Protein AF-A0A9Q0RUR4-F1 (afdb_monomer_lite)

Radius of gyration: 25.49 Å; chains: 1; bounding box: 69×27×67 Å

pLDDT: mean 73.95, std 12.81, range [41.38, 91.0]

InterPro domains:
  IPR004117 Olfactory receptor, insect [PF02949] (13-88)
  IPR004117 Olfactory receptor, insect [PTHR21137] (15-98)

Organism: NCBI:txid35572

Structure (mmCIF, N/CA/C/O backbone):
data_AF-A0A9Q0RUR4-F1
#
_entry.id   AF-A0A9Q0RUR4-F1
#
loop_
_atom_site.group_PDB
_atom_site.id
_atom_site.type_symbol
_atom_site.label_atom_id
_atom_site.label_alt_id
_atom_site.label_comp_id
_atom_site.label_asym_id
_atom_site.label_entity_id
_atom_site.label_seq_id
_atom_site.pdbx_PDB_ins_code
_atom_site.Cartn_x
_atom_site.Cartn_y
_atom_site.Cartn_z
_atom_site.occupancy
_atom_site.B_iso_or_equiv
_atom_site.auth_seq_id
_atom_site.auth_comp_id
_atom_site.auth_asym_id
_atom_site.auth_atom_id
_atom_site.pdbx_PDB_model_num
ATOM 1 N N . GLU A 1 1 ? -7.390 -0.128 -37.675 1.00 52.06 1 GLU A N 1
ATOM 2 C CA . GLU A 1 1 ? -6.354 -0.493 -36.686 1.00 52.06 1 GLU A CA 1
ATOM 3 C C . GLU A 1 1 ? -6.562 0.335 -35.415 1.00 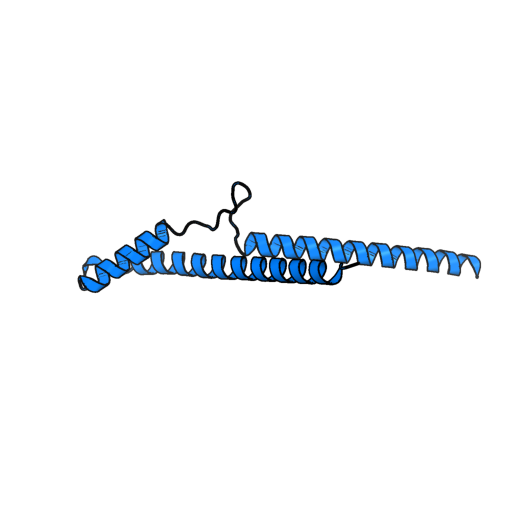52.06 1 GLU A C 1
ATOM 5 O O . GLU A 1 1 ? -6.200 1.499 -35.372 1.00 52.06 1 GLU A O 1
ATOM 10 N N . ASN A 1 2 ? -7.282 -0.209 -34.425 1.00 59.44 2 ASN A N 1
ATOM 11 C CA . ASN A 1 2 ? -7.828 0.554 -33.287 1.00 59.44 2 ASN A CA 1
ATOM 12 C C . ASN A 1 2 ? -6.993 0.341 -32.015 1.00 59.44 2 ASN A C 1
ATOM 14 O O . ASN A 1 2 ? -7.434 -0.328 -31.085 1.00 59.44 2 ASN A O 1
ATOM 18 N N . TRP A 1 3 ? -5.778 0.888 -31.975 1.00 70.19 3 TRP A N 1
ATOM 19 C CA . TRP A 1 3 ? -4.864 0.735 -30.826 1.00 70.19 3 TRP A CA 1
ATOM 20 C C . TRP A 1 3 ? -5.115 1.814 -29.760 1.00 70.19 3 TRP A C 1
ATOM 22 O O . TRP A 1 3 ? -4.891 1.600 -28.573 1.00 70.19 3 TRP A O 1
ATOM 32 N N . ILE A 1 4 ? -5.658 2.956 -30.195 1.00 77.62 4 ILE A N 1
ATOM 33 C CA . ILE A 1 4 ? -6.066 4.119 -29.392 1.00 77.62 4 ILE A CA 1
ATOM 34 C C . ILE A 1 4 ? -6.949 3.752 -28.181 1.00 77.62 4 ILE A C 1
ATOM 36 O O . ILE A 1 4 ? -6.627 4.202 -27.080 1.00 77.62 4 ILE A O 1
ATOM 40 N N . PRO A 1 5 ? -8.009 2.921 -28.305 1.00 84.69 5 PRO A N 1
ATOM 41 C CA . PRO A 1 5 ? -8.815 2.543 -27.143 1.00 84.69 5 PRO A CA 1
ATOM 42 C C . PRO A 1 5 ? -8.040 1.699 -26.121 1.00 84.69 5 PRO A C 1
ATOM 44 O O . PRO A 1 5 ? -8.289 1.824 -24.927 1.00 84.69 5 PRO A O 1
ATOM 47 N N . GLY A 1 6 ? -7.073 0.882 -26.556 1.00 86.38 6 GLY A N 1
ATOM 48 C CA . GLY A 1 6 ? -6.289 0.030 -25.656 1.00 86.38 6 GLY A CA 1
ATOM 49 C C . GLY A 1 6 ? -5.423 0.835 -24.685 1.00 86.38 6 GLY A C 1
ATO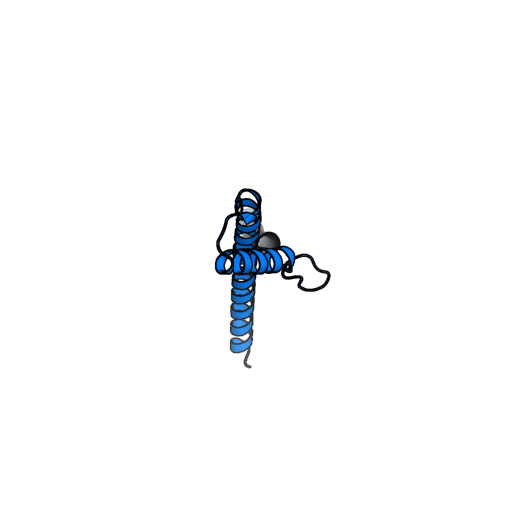M 50 O O . GLY A 1 6 ? -5.432 0.574 -23.483 1.00 86.38 6 GLY A O 1
ATOM 51 N N . TYR A 1 7 ? -4.734 1.865 -25.187 1.00 84.50 7 TYR A N 1
ATOM 52 C CA . TYR A 1 7 ? -3.920 2.750 -24.347 1.00 84.50 7 TYR A CA 1
ATOM 53 C C . TYR A 1 7 ? -4.764 3.533 -23.336 1.00 84.50 7 TYR A C 1
ATOM 55 O O . TYR A 1 7 ? -4.352 3.674 -22.187 1.00 84.50 7 TYR A O 1
ATOM 63 N N . GLY A 1 8 ? -5.953 3.998 -23.733 1.00 89.50 8 GLY A N 1
ATOM 64 C CA . GLY A 1 8 ? -6.864 4.703 -22.827 1.00 89.50 8 GLY A CA 1
ATOM 65 C C . GLY A 1 8 ? -7.369 3.820 -21.685 1.00 89.50 8 GLY A C 1
ATOM 66 O O . GLY A 1 8 ? -7.403 4.249 -20.537 1.00 89.50 8 GLY A O 1
ATOM 67 N N . VAL A 1 9 ? -7.706 2.561 -21.970 1.00 88.81 9 VAL A N 1
ATOM 68 C CA . VAL A 1 9 ? -8.147 1.618 -20.928 1.00 88.81 9 VAL A CA 1
ATOM 69 C C . VAL A 1 9 ? -7.010 1.309 -19.949 1.00 88.81 9 VAL A C 1
ATOM 71 O O . VAL A 1 9 ? -7.233 1.276 -18.741 1.00 88.81 9 VAL A O 1
ATOM 74 N N . ALA A 1 10 ? -5.779 1.144 -20.439 1.00 87.12 10 ALA A N 1
ATOM 75 C CA . ALA A 1 10 ? -4.628 0.864 -19.584 1.00 87.12 10 ALA A CA 1
ATOM 76 C C . ALA A 1 10 ? -4.329 2.002 -18.588 1.00 87.12 10 ALA A C 1
ATOM 78 O O . ALA A 1 10 ? -4.041 1.735 -17.420 1.00 87.12 10 ALA A O 1
ATOM 79 N N . THR A 1 11 ? -4.423 3.267 -19.017 1.00 86.56 11 THR A N 1
ATOM 80 C CA . THR A 1 11 ? -4.182 4.415 -18.125 1.00 86.56 11 THR A CA 1
ATOM 81 C C . THR A 1 11 ? -5.283 4.578 -17.083 1.00 86.56 11 THR A C 1
ATOM 83 O O . THR A 1 11 ? -4.981 4.896 -15.932 1.00 86.56 11 THR A O 1
ATOM 86 N N . VAL A 1 12 ? -6.539 4.306 -17.452 1.00 90.88 12 VAL A N 1
ATOM 87 C CA . VAL A 1 12 ? -7.675 4.332 -16.520 1.00 90.88 12 VAL A CA 1
ATOM 88 C C . VAL A 1 12 ? -7.522 3.254 -15.451 1.00 90.88 12 VAL A C 1
ATOM 90 O O . VAL A 1 12 ? -7.546 3.584 -14.269 1.00 90.88 12 VAL A O 1
ATOM 93 N N . LEU A 1 13 ? -7.259 2.002 -15.838 1.00 87.56 13 LEU A N 1
ATOM 94 C CA . LEU A 1 13 ? -7.077 0.900 -14.883 1.00 87.56 13 LEU A CA 1
ATOM 95 C C . LEU A 1 13 ? -5.907 1.151 -13.923 1.00 87.56 13 LEU A C 1
ATOM 97 O O . LEU A 1 13 ? -5.991 0.844 -12.734 1.00 87.56 13 LEU A O 1
ATOM 101 N N . PHE A 1 14 ? -4.818 1.741 -14.422 1.00 85.62 14 PHE A N 1
ATOM 102 C CA . PHE A 1 14 ? -3.690 2.129 -13.580 1.00 85.62 14 PHE A CA 1
ATOM 103 C C . PHE A 1 14 ? -4.080 3.227 -12.579 1.00 85.62 14 PHE A C 1
ATOM 105 O O . PHE A 1 14 ? -3.766 3.124 -11.393 1.00 85.62 14 PHE A O 1
ATOM 112 N N . GLY A 1 15 ? -4.808 4.254 -13.026 1.00 86.44 15 GLY A N 1
ATOM 113 C CA . GLY A 1 15 ? -5.319 5.312 -12.152 1.00 86.44 15 GLY A CA 1
ATOM 114 C C . GLY A 1 15 ? -6.281 4.788 -11.083 1.00 86.44 15 GLY A C 1
ATOM 115 O O . GLY A 1 15 ? -6.153 5.140 -9.909 1.00 86.44 15 GLY A O 1
ATOM 116 N N . GLU A 1 16 ? -7.198 3.900 -11.463 1.00 85.56 16 GLU A N 1
ATOM 117 C CA . GLU A 1 16 ? -8.135 3.251 -10.544 1.00 85.56 16 GLU A CA 1
ATOM 118 C C . GLU A 1 16 ? -7.400 2.402 -9.506 1.00 85.56 16 GLU A C 1
ATOM 120 O O . GLU A 1 16 ? -7.676 2.525 -8.313 1.00 85.56 16 GLU A O 1
ATOM 125 N N . MET A 1 17 ? -6.405 1.611 -9.916 1.00 83.00 17 MET A N 1
ATOM 126 C CA . MET A 1 17 ? -5.571 0.841 -8.990 1.00 83.00 17 MET A CA 1
ATOM 127 C C . MET A 1 17 ? -4.919 1.741 -7.930 1.00 83.00 17 MET A C 1
ATOM 129 O O . MET A 1 17 ? -4.949 1.415 -6.739 1.00 83.00 17 MET A O 1
ATOM 133 N N . LEU A 1 18 ? -4.359 2.885 -8.339 1.00 82.06 18 LEU A N 1
ATOM 134 C CA . LEU A 1 18 ? -3.759 3.849 -7.412 1.00 82.06 18 LEU A CA 1
ATOM 135 C C . LEU A 1 18 ? -4.794 4.451 -6.461 1.00 82.06 18 LEU A C 1
ATOM 137 O O . LEU A 1 18 ? -4.532 4.568 -5.261 1.00 82.06 18 LEU A O 1
ATOM 141 N N . PHE A 1 19 ? -5.974 4.794 -6.975 1.00 84.38 19 PHE A N 1
ATOM 142 C CA . PHE A 1 19 ? -7.073 5.307 -6.166 1.00 84.38 19 PHE A CA 1
ATOM 143 C C . PHE A 1 19 ? -7.525 4.284 -5.113 1.00 84.38 19 PHE A C 1
ATOM 145 O O . PHE A 1 19 ? -7.610 4.618 -3.929 1.00 84.38 19 PHE A O 1
ATOM 152 N N . TYR A 1 20 ? -7.720 3.022 -5.506 1.00 79.50 20 TYR A N 1
ATOM 153 C CA . TYR A 1 20 ? -8.073 1.939 -4.587 1.00 79.50 20 TYR A CA 1
ATOM 154 C C . TYR A 1 20 ? -6.992 1.692 -3.530 1.00 79.50 20 TYR A C 1
ATOM 156 O O . TYR A 1 20 ? -7.330 1.512 -2.358 1.00 79.50 20 TYR A O 1
ATOM 164 N N . CYS A 1 21 ? -5.705 1.761 -3.897 1.00 76.81 21 CYS A N 1
ATOM 165 C CA . CYS A 1 21 ? -4.610 1.674 -2.927 1.00 76.81 21 CYS A CA 1
ATOM 166 C C . CYS A 1 21 ? -4.712 2.799 -1.885 1.00 76.81 21 CYS A C 1
ATOM 168 O O . CYS A 1 21 ? -4.709 2.529 -0.683 1.00 76.81 21 CYS A O 1
ATOM 170 N N . LEU A 1 22 ? -4.853 4.054 -2.330 1.00 80.00 22 LEU A N 1
ATOM 171 C CA . LEU A 1 22 ? -4.941 5.221 -1.445 1.00 80.00 22 LEU A CA 1
ATOM 172 C C . LEU A 1 22 ? -6.13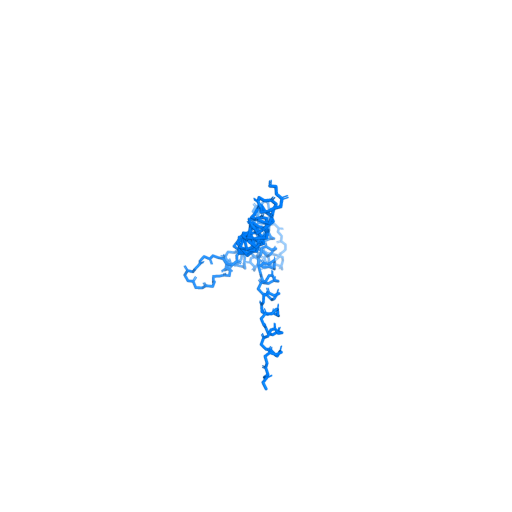3 5.132 -0.488 1.00 80.00 22 LEU A C 1
ATOM 174 O O . LEU A 1 22 ? -5.959 5.315 0.720 1.00 80.00 22 LEU A O 1
ATOM 178 N N . VAL A 1 23 ? -7.322 4.820 -1.007 1.00 82.81 23 VAL A N 1
ATOM 179 C CA . VAL A 1 23 ? -8.537 4.664 -0.196 1.00 82.81 23 VAL A CA 1
ATOM 180 C C . VAL A 1 23 ? -8.372 3.524 0.812 1.00 82.81 23 VAL A C 1
ATOM 182 O O . VAL A 1 23 ? -8.667 3.718 1.991 1.00 82.81 23 VAL A O 1
ATOM 185 N N . GLY A 1 24 ? -7.819 2.376 0.403 1.00 75.88 24 GLY A N 1
ATOM 186 C CA . GLY A 1 24 ? -7.577 1.233 1.291 1.00 75.88 24 GLY A CA 1
ATOM 187 C C . GLY A 1 24 ? -6.682 1.575 2.489 1.00 75.88 24 GLY A C 1
ATOM 188 O O . GLY A 1 24 ? -6.999 1.235 3.633 1.00 75.88 24 GLY A O 1
ATOM 189 N N . THR A 1 25 ? -5.603 2.329 2.272 1.00 77.25 25 THR A N 1
ATOM 190 C CA . THR A 1 25 ? -4.717 2.751 3.369 1.00 77.25 25 THR A CA 1
ATOM 191 C C . THR A 1 25 ? -5.329 3.829 4.253 1.00 77.25 25 THR A C 1
ATOM 193 O O . THR A 1 25 ? -5.160 3.767 5.471 1.00 77.25 25 THR A O 1
ATOM 196 N N . LYS A 1 26 ? -6.068 4.798 3.699 1.00 78.81 26 LYS A N 1
ATOM 197 C CA . LYS A 1 26 ? -6.776 5.793 4.527 1.00 78.81 26 LYS A CA 1
ATOM 198 C C . LYS A 1 26 ? -7.816 5.128 5.429 1.00 78.81 26 LYS A C 1
ATOM 200 O O . LYS A 1 26 ? -7.905 5.489 6.604 1.00 78.81 26 LYS A O 1
ATOM 205 N N . THR A 1 27 ? -8.523 4.126 4.912 1.00 79.88 27 THR A N 1
ATOM 206 C CA . THR A 1 27 ? -9.456 3.304 5.689 1.00 79.88 27 THR A CA 1
ATOM 207 C C . THR A 1 27 ? -8.724 2.566 6.804 1.00 79.88 27 THR A C 1
ATOM 209 O O . THR A 1 27 ? -9.103 2.721 7.956 1.00 79.88 27 THR A O 1
ATOM 212 N N . THR A 1 28 ? -7.625 1.868 6.501 1.00 76.75 28 THR A N 1
ATOM 213 C CA . THR A 1 28 ? -6.849 1.094 7.493 1.00 76.75 28 THR A CA 1
ATOM 214 C C . THR A 1 28 ? -6.301 1.968 8.630 1.00 76.75 28 THR A C 1
ATOM 216 O O . THR A 1 28 ? -6.473 1.643 9.800 1.00 76.75 28 THR A O 1
ATOM 219 N N . ILE A 1 29 ? -5.722 3.132 8.318 1.00 79.31 29 ILE A N 1
ATOM 220 C CA . ILE A 1 29 ? -5.186 4.053 9.340 1.00 79.31 29 ILE A CA 1
ATOM 221 C C . ILE A 1 29 ? -6.307 4.612 10.226 1.00 79.31 29 ILE A C 1
ATOM 223 O O . ILE A 1 29 ? -6.166 4.734 11.444 1.00 79.31 29 ILE A O 1
ATOM 227 N N . THR A 1 30 ? -7.437 4.971 9.615 1.00 78.88 30 THR A N 1
ATOM 228 C CA . THR A 1 30 ? -8.603 5.473 10.355 1.00 78.88 30 THR A CA 1
ATOM 229 C C . THR A 1 30 ? -9.166 4.394 11.273 1.00 78.88 30 THR A C 1
ATOM 231 O O . THR A 1 30 ? -9.561 4.686 12.400 1.00 78.88 30 THR A O 1
ATOM 234 N N . ASN A 1 31 ? -9.136 3.150 10.808 1.00 79.56 31 ASN A N 1
ATOM 235 C CA . ASN A 1 31 ? -9.588 1.972 11.522 1.00 79.56 31 ASN A CA 1
ATOM 236 C C . ASN A 1 31 ? -8.783 1.706 12.800 1.00 79.56 31 ASN A C 1
ATOM 238 O O . ASN A 1 31 ? -9.350 1.583 13.884 1.00 79.56 31 ASN A O 1
ATOM 242 N N . GLU A 1 32 ? -7.452 1.695 12.693 1.00 80.31 32 GLU A N 1
ATOM 243 C CA . GLU A 1 32 ? -6.556 1.531 13.846 1.00 80.31 32 GLU A CA 1
ATOM 244 C C . GLU A 1 32 ? -6.748 2.656 14.867 1.00 80.31 32 GLU A C 1
ATOM 246 O O . GLU A 1 32 ? -6.849 2.411 16.073 1.00 80.31 32 GLU A O 1
ATOM 251 N N . ARG A 1 33 ? -6.876 3.898 14.382 1.00 81.31 33 ARG A N 1
ATOM 252 C CA . ARG A 1 33 ? -7.127 5.065 15.233 1.00 81.31 33 ARG A CA 1
ATOM 253 C C . ARG A 1 33 ? -8.469 4.965 15.960 1.00 81.31 33 ARG A C 1
ATOM 255 O O . ARG A 1 33 ? -8.543 5.319 17.134 1.00 81.31 33 ARG A O 1
ATOM 262 N N . LEU A 1 34 ? -9.515 4.487 15.289 1.00 77.94 34 LEU A N 1
ATOM 263 C CA . LEU A 1 34 ? -10.828 4.251 15.890 1.00 77.94 34 LEU A CA 1
ATOM 264 C C . LEU A 1 34 ? -10.762 3.181 16.980 1.00 77.94 34 LEU A C 1
ATOM 266 O O . LEU A 1 34 ? -11.229 3.438 18.087 1.00 77.94 34 LEU A O 1
ATOM 270 N N . CYS A 1 35 ? -10.128 2.036 16.714 1.00 78.50 35 CYS A N 1
ATOM 271 C CA . CYS A 1 35 ? -9.911 0.995 17.723 1.00 78.50 35 CYS A CA 1
ATOM 272 C C . CYS A 1 35 ? -9.169 1.531 18.954 1.00 78.50 35 CYS A C 1
ATOM 274 O O . CYS A 1 35 ? -9.568 1.248 20.084 1.00 78.50 35 CYS A O 1
ATOM 276 N N . TYR A 1 36 ? -8.132 2.346 18.751 1.00 83.25 36 TYR A N 1
ATOM 277 C CA . TYR A 1 36 ? -7.379 2.958 19.845 1.00 83.25 36 TYR A CA 1
ATOM 278 C C . TYR A 1 36 ? -8.239 3.912 20.690 1.00 83.25 36 TYR A C 1
ATOM 280 O O . TYR A 1 36 ? -8.240 3.829 21.918 1.00 83.25 36 TYR A O 1
ATOM 288 N N . ILE A 1 37 ? -9.009 4.792 20.040 1.00 81.81 37 ILE A N 1
ATOM 289 C CA . ILE A 1 37 ? -9.896 5.745 20.727 1.00 81.81 37 ILE A CA 1
ATOM 290 C C . ILE A 1 37 ? -10.994 5.003 21.497 1.00 81.81 37 ILE A C 1
ATOM 292 O O . ILE A 1 37 ? -11.260 5.338 22.650 1.00 81.81 37 ILE A O 1
ATOM 296 N N . ILE A 1 38 ? -11.603 3.979 20.892 1.00 82.38 38 ILE A N 1
ATOM 297 C CA . ILE A 1 38 ? -12.642 3.168 21.538 1.00 82.38 38 ILE A CA 1
ATOM 298 C C . ILE A 1 38 ? -12.063 2.430 22.752 1.00 82.38 38 ILE A C 1
ATOM 300 O O . ILE A 1 38 ? -12.686 2.443 23.812 1.00 82.38 38 ILE A O 1
ATOM 304 N N . GLY A 1 39 ? -10.856 1.865 22.630 1.00 79.00 39 GLY A N 1
ATOM 305 C CA . GLY A 1 39 ? -10.165 1.174 23.721 1.00 79.00 39 GLY A CA 1
ATOM 306 C C . GLY A 1 39 ? -9.795 2.074 24.905 1.00 79.00 39 GLY A C 1
ATOM 307 O O . GLY A 1 39 ? -9.799 1.605 26.040 1.00 79.00 39 GLY A O 1
ATOM 308 N N . GLN A 1 40 ? -9.518 3.361 24.670 1.00 82.62 40 GLN A N 1
ATOM 309 C CA . GLN A 1 40 ? -9.292 4.341 25.743 1.00 82.62 40 GLN A CA 1
ATOM 310 C C . GLN A 1 40 ? -10.577 4.989 26.277 1.00 82.62 40 GLN A C 1
ATOM 312 O O . GLN A 1 40 ? -10.563 5.593 27.350 1.00 82.62 40 GLN A O 1
ATOM 317 N N . SER A 1 41 ? -11.687 4.894 25.547 1.00 78.56 41 SER A N 1
ATOM 318 C CA . SER A 1 41 ? -12.964 5.462 25.974 1.00 78.56 41 SER A CA 1
ATOM 319 C C . SER A 1 41 ? -13.688 4.542 26.965 1.00 78.56 41 SER A C 1
ATOM 321 O O . SER A 1 41 ? -13.733 3.328 26.782 1.00 78.56 41 SER A O 1
ATOM 323 N N . ASN A 1 42 ? -14.329 5.114 27.993 1.00 78.38 42 ASN A N 1
ATOM 324 C CA . ASN A 1 42 ? -15.266 4.388 28.861 1.00 78.38 42 ASN A CA 1
ATOM 325 C C . ASN A 1 42 ? -16.595 4.144 28.118 1.00 78.38 42 ASN A C 1
ATOM 327 O O . ASN A 1 42 ? -17.626 4.739 28.429 1.00 78.38 42 ASN A O 1
ATOM 331 N N . TRP A 1 43 ? -16.564 3.289 27.096 1.00 73.44 43 TRP A N 1
ATOM 332 C CA . TRP A 1 43 ? -17.694 2.996 26.205 1.00 73.44 43 TRP A CA 1
ATOM 333 C C . TRP A 1 43 ? -18.931 2.453 26.941 1.00 73.44 43 TRP A C 1
ATOM 335 O O . TRP A 1 43 ? -20.058 2.682 26.505 1.00 73.44 43 TRP A O 1
ATOM 345 N N . TYR A 1 44 ? -18.740 1.820 28.102 1.00 70.88 44 TYR A N 1
ATOM 346 C CA . TYR A 1 44 ? -19.824 1.362 28.979 1.00 70.88 44 TYR A CA 1
ATOM 347 C C . TYR A 1 44 ? -20.658 2.490 29.598 1.00 70.88 44 TYR A C 1
ATOM 349 O O . TYR A 1 44 ? -21.793 2.246 30.000 1.00 70.88 44 TYR A O 1
ATOM 357 N N . THR A 1 45 ? -20.134 3.714 29.659 1.00 81.81 45 THR A N 1
ATOM 358 C CA . THR A 1 45 ? -20.818 4.859 30.283 1.00 81.81 45 THR A CA 1
ATOM 359 C C . THR A 1 45 ? -21.626 5.684 29.275 1.00 81.81 45 THR A C 1
ATOM 361 O O . THR A 1 45 ? -22.302 6.636 29.654 1.00 81.81 45 THR A O 1
ATOM 364 N N . TYR A 1 46 ? -21.551 5.349 27.984 1.00 77.06 46 TYR A N 1
ATOM 365 C CA . TYR A 1 46 ? -22.250 6.069 26.921 1.00 77.06 46 TYR A CA 1
ATOM 366 C C . TYR A 1 46 ? -23.707 5.609 26.761 1.00 77.06 46 TYR A C 1
ATOM 368 O O . TYR A 1 46 ? -24.060 4.486 27.112 1.00 77.06 46 TYR A O 1
ATOM 376 N N . ASP A 1 47 ? -24.538 6.467 26.168 1.00 84.44 47 ASP A N 1
ATOM 377 C CA . ASP A 1 47 ? -25.918 6.146 25.795 1.00 84.44 47 ASP A CA 1
ATOM 378 C C . ASP A 1 47 ? -26.024 4.897 24.891 1.00 84.44 47 ASP A C 1
ATOM 380 O O . ASP A 1 47 ? -25.145 4.632 24.060 1.00 84.44 47 ASP A O 1
ATOM 384 N N . ILE A 1 48 ? -27.136 4.157 25.005 1.00 82.75 48 ILE A N 1
ATOM 385 C CA . ILE A 1 48 ? -27.404 2.915 24.257 1.00 82.75 48 ILE A CA 1
ATOM 386 C C . ILE A 1 48 ? -27.292 3.107 22.738 1.00 82.75 48 ILE A C 1
ATOM 388 O O . ILE A 1 48 ? -26.828 2.197 22.039 1.00 82.75 48 ILE A O 1
ATOM 392 N N . HIS A 1 49 ? -27.677 4.267 22.197 1.00 81.62 49 HIS A N 1
ATOM 393 C CA . HIS A 1 49 ? -27.523 4.526 20.763 1.00 81.62 49 HIS A CA 1
ATOM 394 C C . HIS A 1 49 ? -26.054 4.610 20.349 1.00 81.62 49 HIS A C 1
ATOM 396 O O . HIS A 1 49 ? -25.665 4.075 19.311 1.00 81.62 49 HIS A O 1
ATOM 402 N N . SER A 1 50 ? -25.223 5.227 21.181 1.00 78.00 50 SER A N 1
ATOM 403 C CA . SER A 1 50 ? -23.802 5.402 20.886 1.00 78.00 50 SER A CA 1
ATOM 404 C C . SER A 1 50 ? -23.009 4.123 21.129 1.00 78.00 50 SER A C 1
ATOM 406 O O . SER A 1 50 ? -22.112 3.816 20.349 1.00 78.00 50 SER A O 1
ATOM 408 N N . GLN A 1 51 ? -23.384 3.317 22.127 1.00 83.00 51 GLN A N 1
ATOM 409 C CA . GLN A 1 51 ? -22.808 1.983 22.329 1.00 83.00 51 GLN A CA 1
ATOM 410 C C . GLN A 1 51 ? -23.010 1.079 21.109 1.00 83.00 51 GLN A C 1
ATOM 412 O O . GLN A 1 51 ? -22.080 0.390 20.694 1.00 83.00 51 GLN A O 1
ATOM 417 N N . LYS A 1 52 ? -24.195 1.117 20.481 1.00 83.44 52 LYS A N 1
ATOM 418 C CA . LYS A 1 52 ? -24.465 0.369 19.240 1.00 83.44 52 LYS A CA 1
ATOM 419 C C . LYS A 1 52 ? -23.591 0.834 18.077 1.00 83.44 52 LYS A C 1
ATOM 421 O O . LYS A 1 52 ? -23.103 0.001 17.318 1.00 83.44 52 LYS A O 1
ATOM 426 N N . ILE A 1 53 ? -23.374 2.144 17.950 1.00 82.06 53 ILE A N 1
ATOM 427 C CA . ILE A 1 53 ? -22.496 2.719 16.921 1.00 82.06 53 ILE A CA 1
ATOM 428 C C . ILE A 1 53 ? -21.041 2.308 17.167 1.00 82.06 53 ILE A C 1
ATOM 430 O O . ILE A 1 53 ? -20.366 1.885 16.233 1.00 82.06 53 ILE A O 1
ATOM 434 N N . VAL A 1 54 ? -20.573 2.360 18.416 1.00 82.25 54 VAL A N 1
ATOM 435 C CA . VAL A 1 54 ? -19.227 1.913 18.806 1.00 82.25 54 VAL A CA 1
ATOM 436 C C . VAL A 1 54 ? -19.038 0.420 18.528 1.00 82.25 54 VAL A C 1
ATOM 438 O O . VAL A 1 54 ? -18.017 0.043 17.965 1.00 82.25 54 VAL A O 1
ATOM 441 N N . LE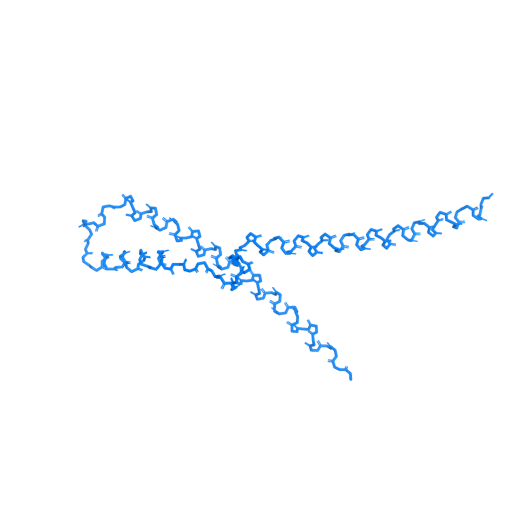U A 1 55 ? -20.028 -0.424 18.834 1.00 81.19 55 LEU A N 1
ATOM 442 C CA . LEU A 1 55 ? -20.009 -1.857 18.509 1.00 81.19 55 LEU A CA 1
ATOM 443 C C . LEU A 1 55 ? -19.977 -2.120 17.000 1.00 81.19 55 LEU A C 1
ATOM 445 O O . LEU A 1 55 ? -19.216 -2.972 16.548 1.00 81.19 55 LEU A O 1
ATOM 449 N N . LEU A 1 56 ? -20.767 -1.385 16.211 1.00 80.31 56 LEU A N 1
ATOM 450 C CA . LEU A 1 56 ? -20.757 -1.485 14.747 1.00 80.31 56 LEU A CA 1
ATOM 451 C C . LEU A 1 56 ? -19.424 -1.032 14.149 1.00 80.31 56 LEU A C 1
ATOM 453 O O . LEU A 1 56 ? -18.915 -1.678 13.231 1.00 80.31 56 LEU A O 1
ATOM 457 N N . LEU A 1 57 ? -18.855 0.053 14.673 1.00 78.44 57 LEU A N 1
ATOM 458 C CA . LEU A 1 57 ? -17.536 0.539 14.283 1.00 78.44 57 LEU A CA 1
ATOM 459 C C . LEU A 1 57 ? -16.467 -0.483 14.647 1.00 78.44 57 LEU A C 1
ATOM 461 O O . LEU A 1 57 ? -15.690 -0.842 13.777 1.00 78.44 57 LEU A O 1
ATOM 465 N N . LEU A 1 58 ? -16.473 -1.021 15.868 1.00 77.31 58 LEU A N 1
ATOM 466 C CA . LEU A 1 58 ? -15.523 -2.041 16.314 1.00 77.31 58 LEU A CA 1
ATOM 467 C C . LEU A 1 58 ? -15.631 -3.318 15.471 1.00 77.31 58 LEU A C 1
ATOM 469 O O . LEU A 1 58 ? -14.618 -3.854 15.033 1.00 77.31 58 LEU A O 1
ATOM 473 N N . HIS A 1 59 ? -16.852 -3.775 15.182 1.00 78.62 59 HIS A N 1
ATOM 474 C CA . HIS A 1 59 ? -17.092 -4.918 14.304 1.00 78.62 59 HIS A CA 1
ATOM 475 C C . HIS A 1 59 ? -16.579 -4.650 12.885 1.00 78.62 59 HIS A C 1
ATOM 477 O O . HIS A 1 59 ? -15.906 -5.495 12.303 1.00 78.62 59 HIS A O 1
ATOM 483 N N . SER A 1 60 ? -16.830 -3.455 12.347 1.00 72.31 60 SER A N 1
ATOM 484 C CA . SER A 1 60 ? -16.287 -3.030 11.052 1.00 72.31 60 SER A CA 1
ATOM 485 C C . SER A 1 60 ? -14.768 -2.877 11.090 1.00 72.31 60 SER A C 1
ATOM 487 O O . SER A 1 60 ? -14.129 -3.121 10.075 1.00 72.31 60 SER A O 1
ATOM 489 N N . CYS A 1 61 ? -14.188 -2.540 12.247 1.00 67.38 61 CYS A N 1
ATOM 490 C CA . CYS A 1 61 ? -12.748 -2.427 12.417 1.00 67.38 61 CYS A CA 1
ATOM 491 C C . CYS A 1 61 ? -12.054 -3.778 12.467 1.00 67.38 61 CYS A C 1
ATOM 493 O O . CYS A 1 61 ? -11.028 -3.963 11.819 1.00 67.38 61 CYS A O 1
ATOM 495 N N . MET A 1 62 ? -12.623 -4.731 13.195 1.00 67.25 62 MET A N 1
ATOM 496 C CA . MET A 1 62 ? -12.105 -6.095 13.270 1.00 67.25 62 MET A CA 1
ATOM 497 C C . MET A 1 62 ? -12.345 -6.865 11.968 1.00 67.25 62 MET A C 1
ATOM 499 O O . MET A 1 62 ? -11.552 -7.722 11.596 1.00 67.25 62 MET A O 1
ATOM 503 N N . ASN A 1 63 ? -13.427 -6.534 11.259 1.00 64.38 63 ASN A N 1
ATOM 504 C CA . ASN A 1 63 ? -13.760 -7.073 9.946 1.00 64.38 63 ASN A CA 1
ATOM 505 C C . ASN A 1 63 ? -13.296 -6.161 8.801 1.00 64.38 63 ASN A C 1
ATOM 507 O O . ASN A 1 63 ? -13.751 -6.335 7.667 1.00 64.38 63 ASN A O 1
ATOM 511 N N . ALA A 1 64 ? -12.411 -5.192 9.067 1.00 58.97 64 ALA A N 1
ATOM 512 C CA . ALA A 1 64 ? -11.729 -4.451 8.020 1.00 58.97 64 ALA A CA 1
ATOM 513 C C . ALA A 1 64 ? -10.796 -5.445 7.335 1.00 58.97 64 ALA A C 1
ATOM 515 O O . ALA A 1 64 ? -9.615 -5.555 7.649 1.00 58.97 64 ALA A O 1
ATOM 516 N N . ARG A 1 65 ? -11.383 -6.234 6.432 1.00 52.88 65 ARG A N 1
ATOM 517 C CA . ARG A 1 65 ? -10.676 -7.034 5.456 1.00 52.88 65 ARG A CA 1
ATOM 518 C C . ARG A 1 65 ? -9.735 -6.063 4.787 1.00 52.88 65 ARG A C 1
ATOM 520 O O . ARG A 1 65 ? -10.159 -5.214 4.002 1.00 52.88 65 ARG A O 1
ATOM 527 N N . GLU A 1 66 ? -8.460 -6.202 5.107 1.00 52.88 66 GLU A N 1
ATOM 528 C CA . GLU A 1 66 ? -7.403 -5.826 4.195 1.00 52.88 66 GLU A CA 1
ATOM 529 C C . GLU A 1 66 ? -7.886 -6.248 2.798 1.00 52.88 66 GLU A C 1
ATOM 531 O O . GLU A 1 66 ? -8.418 -7.350 2.626 1.00 52.88 66 GLU A O 1
ATOM 536 N N . LEU A 1 67 ? -7.865 -5.341 1.824 1.00 50.56 67 LEU A N 1
ATOM 537 C CA . LEU A 1 67 ? -8.292 -5.656 0.464 1.00 50.56 67 LEU A CA 1
ATOM 538 C C . LEU A 1 67 ? -7.301 -6.686 -0.101 1.00 50.56 67 LEU A C 1
ATOM 540 O O . LEU A 1 67 ? -6.293 -6.343 -0.710 1.00 50.56 67 LEU A O 1
ATOM 544 N N . TRP A 1 68 ? -7.547 -7.963 0.185 1.00 46.78 68 TRP A N 1
ATOM 545 C CA . TRP A 1 68 ? -6.783 -9.094 -0.314 1.00 46.78 68 TRP A CA 1
ATOM 546 C C . TRP A 1 68 ? -7.207 -9.308 -1.762 1.00 46.78 68 TRP A C 1
ATOM 548 O O . TRP A 1 68 ? -8.279 -9.850 -2.039 1.00 46.78 68 TRP A O 1
ATOM 558 N N . ILE A 1 69 ? -6.362 -8.888 -2.701 1.00 48.56 69 ILE A N 1
ATOM 559 C CA . ILE A 1 69 ? -6.429 -9.388 -4.075 1.00 48.56 69 ILE A CA 1
ATOM 560 C C . ILE A 1 69 ? -5.805 -10.791 -4.050 1.00 48.56 69 ILE A C 1
ATOM 562 O O . ILE A 1 69 ? -4.628 -10.987 -4.339 1.00 48.56 69 ILE A O 1
ATOM 566 N N . GLY A 1 70 ? -6.591 -11.779 -3.612 1.00 62.88 70 GLY A N 1
ATOM 567 C CA . GLY A 1 70 ? -6.178 -13.187 -3.579 1.00 62.88 70 GLY A CA 1
ATOM 568 C C . GLY A 1 70 ? -4.873 -13.444 -2.792 1.00 62.88 70 GLY A C 1
ATOM 569 O O . GLY A 1 70 ? -4.583 -12.709 -1.859 1.00 62.88 70 GLY A O 1
ATOM 570 N N . PRO A 1 71 ? -4.068 -14.469 -3.132 1.00 54.88 71 PRO A N 1
ATOM 571 C CA . PRO A 1 71 ? -2.863 -14.872 -2.382 1.00 54.88 71 PRO A CA 1
ATOM 572 C C . PRO A 1 71 ? -1.637 -13.938 -2.519 1.00 54.88 71 PRO A C 1
ATOM 574 O O . PRO A 1 71 ? -0.553 -14.297 -2.065 1.00 54.88 71 PRO A O 1
ATOM 577 N N . LEU A 1 72 ? -1.764 -12.763 -3.148 1.00 53.19 72 LEU A N 1
ATOM 578 C CA . LEU A 1 72 ? -0.632 -11.943 -3.614 1.00 53.19 72 LEU A CA 1
ATOM 579 C C . LEU A 1 72 ? -0.275 -10.740 -2.719 1.00 53.19 72 LEU A C 1
ATOM 581 O O . LEU A 1 72 ? 0.390 -9.823 -3.188 1.00 53.19 72 LEU A O 1
ATOM 585 N N . ALA A 1 73 ? -0.616 -10.794 -1.427 1.00 54.41 73 ALA A N 1
ATOM 586 C CA . ALA A 1 73 ? -0.399 -9.747 -0.414 1.00 54.41 73 ALA A CA 1
ATOM 587 C C . ALA A 1 73 ? -1.499 -8.658 -0.385 1.00 54.41 73 ALA A C 1
ATOM 589 O O . ALA A 1 73 ? -2.193 -8.436 -1.382 1.00 54.41 73 ALA A O 1
ATOM 590 N N . PRO A 1 74 ? -1.703 -7.982 0.765 1.00 56.38 74 PRO A N 1
ATOM 591 C CA . PRO A 1 74 ? -2.720 -6.945 0.894 1.00 56.38 74 PRO A CA 1
ATOM 592 C C . PRO A 1 74 ? -2.475 -5.803 -0.103 1.00 56.38 74 PRO A C 1
ATOM 594 O O . PRO A 1 74 ? -1.350 -5.303 -0.240 1.00 56.38 74 PRO A O 1
ATOM 597 N N . LEU A 1 75 ? -3.540 -5.360 -0.782 1.00 59.88 75 LEU A N 1
ATOM 598 C CA . LEU A 1 75 ? -3.539 -4.169 -1.635 1.00 59.88 75 LEU A CA 1
ATOM 599 C C . LEU A 1 75 ? -3.450 -2.911 -0.754 1.00 59.88 75 LEU A C 1
ATOM 601 O O . LEU A 1 75 ? -4.426 -2.206 -0.510 1.00 59.88 75 LEU A O 1
ATOM 605 N N . SER A 1 76 ? -2.258 -2.673 -0.220 1.00 63.22 76 SER A N 1
ATOM 606 C CA . SER A 1 76 ? -1.900 -1.523 0.606 1.00 63.22 76 SER A CA 1
ATOM 607 C C . SER A 1 76 ? -1.171 -0.472 -0.240 1.00 63.22 76 SER A C 1
ATOM 609 O O . SER A 1 76 ? -0.496 -0.817 -1.215 1.00 63.22 76 SER A O 1
ATOM 611 N N . VAL A 1 77 ? -1.224 0.813 0.148 1.00 61.47 77 VAL A N 1
ATOM 612 C CA . VAL A 1 77 ? -0.369 1.886 -0.417 1.00 61.47 77 VAL A CA 1
ATOM 613 C C . VAL A 1 77 ? 1.100 1.481 -0.438 1.00 61.47 77 VAL A C 1
ATOM 615 O O . VAL A 1 77 ? 1.831 1.906 -1.332 1.00 61.47 77 VAL A O 1
ATOM 618 N N . PHE A 1 78 ? 1.534 0.633 0.496 1.00 70.31 78 PHE A N 1
ATOM 619 C CA . PHE A 1 78 ? 2.877 0.067 0.490 1.00 70.31 78 PHE A CA 1
ATOM 620 C C . PHE A 1 78 ? 3.177 -0.698 -0.811 1.00 70.31 78 PHE A C 1
ATOM 622 O O . PHE A 1 78 ? 4.159 -0.397 -1.490 1.00 70.31 78 PHE A O 1
ATOM 629 N N . THR A 1 79 ? 2.296 -1.618 -1.206 1.00 70.94 79 THR A N 1
ATOM 630 C CA . THR A 1 79 ? 2.406 -2.408 -2.441 1.00 70.94 79 THR A CA 1
ATOM 631 C C . THR A 1 79 ? 2.243 -1.526 -3.681 1.00 70.94 79 THR A C 1
ATOM 633 O O . THR A 1 79 ? 3.048 -1.614 -4.606 1.00 70.94 79 THR A O 1
ATOM 636 N N . GLY A 1 80 ? 1.279 -0.596 -3.681 1.00 72.62 80 GLY A N 1
ATOM 637 C CA . GLY A 1 80 ? 1.095 0.358 -4.786 1.00 72.62 80 GLY A CA 1
ATOM 638 C C . GLY A 1 80 ? 2.321 1.252 -5.024 1.00 72.62 80 GLY A C 1
ATOM 639 O O . GLY A 1 80 ? 2.751 1.445 -6.160 1.00 72.62 80 GLY A O 1
ATOM 640 N N . THR A 1 81 ? 2.954 1.735 -3.952 1.00 76.12 81 THR A N 1
ATOM 641 C CA . THR A 1 81 ? 4.180 2.547 -4.035 1.00 76.12 81 THR A CA 1
ATOM 642 C C . THR A 1 81 ? 5.369 1.726 -4.530 1.00 76.12 81 THR A C 1
ATOM 644 O O . THR A 1 81 ? 6.195 2.243 -5.281 1.00 76.12 81 THR A O 1
ATOM 647 N N . GLN A 1 82 ? 5.472 0.452 -4.136 1.00 79.81 82 GLN A N 1
ATOM 648 C CA . GLN A 1 82 ? 6.503 -0.446 -4.663 1.00 79.81 82 GLN A CA 1
ATOM 649 C C . GLN A 1 82 ? 6.351 -0.654 -6.169 1.00 79.81 82 GLN A C 1
ATOM 651 O O . GLN A 1 82 ? 7.331 -0.507 -6.892 1.00 79.81 82 GLN A O 1
ATOM 656 N N . ILE A 1 83 ? 5.129 -0.898 -6.648 1.00 83.81 83 ILE A N 1
ATOM 657 C CA . ILE A 1 83 ? 4.852 -1.072 -8.079 1.00 83.81 83 ILE A CA 1
ATOM 658 C C . ILE A 1 83 ? 5.247 0.184 -8.860 1.00 83.81 83 ILE A C 1
ATOM 660 O O . ILE A 1 83 ? 5.969 0.088 -9.851 1.00 83.81 83 ILE A O 1
ATOM 664 N N . ILE A 1 84 ? 4.854 1.368 -8.380 1.00 84.88 84 ILE A N 1
ATOM 665 C CA . ILE A 1 84 ? 5.259 2.638 -8.991 1.00 84.88 84 ILE A CA 1
ATOM 666 C C . ILE A 1 84 ? 6.791 2.753 -9.038 1.00 84.88 84 ILE A C 1
ATOM 668 O O . ILE A 1 84 ? 7.349 3.044 -10.093 1.00 84.88 84 ILE A O 1
ATOM 672 N N . LYS A 1 85 ? 7.489 2.483 -7.929 1.00 83.31 85 LYS A N 1
ATOM 673 C CA . LYS A 1 85 ? 8.961 2.534 -7.876 1.00 83.31 85 LYS A CA 1
ATOM 674 C C . LYS A 1 85 ? 9.615 1.575 -8.868 1.00 83.31 85 LYS A C 1
ATOM 676 O O . LYS A 1 85 ? 10.575 1.968 -9.522 1.00 83.31 85 LYS A O 1
ATOM 681 N N . SER A 1 86 ? 9.100 0.356 -9.005 1.00 84.12 86 SER A N 1
ATOM 682 C CA . SER A 1 86 ? 9.592 -0.616 -9.986 1.00 84.12 86 SER A CA 1
ATOM 683 C C . SER A 1 86 ? 9.405 -0.118 -11.418 1.00 84.12 86 SER A C 1
ATOM 685 O O . SER A 1 86 ? 10.328 -0.217 -12.221 1.00 84.12 86 SER A O 1
ATOM 687 N N . ILE A 1 87 ? 8.248 0.477 -11.722 1.00 87.38 87 ILE A N 1
ATOM 688 C CA . ILE A 1 87 ? 7.964 1.079 -13.029 1.00 87.3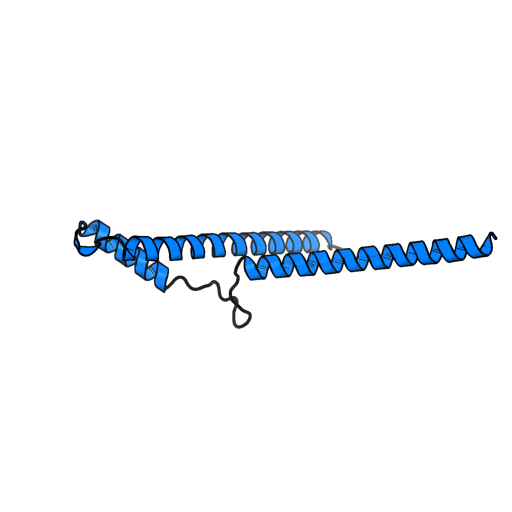8 87 ILE A CA 1
ATOM 689 C C . ILE A 1 87 ? 8.943 2.228 -13.315 1.00 87.38 87 ILE A C 1
ATOM 691 O O . ILE A 1 87 ? 9.599 2.230 -14.355 1.00 87.38 87 ILE A O 1
ATOM 695 N N . TYR A 1 88 ? 9.102 3.174 -12.384 1.00 84.56 88 TYR A N 1
ATOM 696 C CA . TYR A 1 88 ? 10.065 4.271 -12.530 1.00 84.56 88 TYR A CA 1
ATOM 697 C C . TYR A 1 88 ? 11.498 3.761 -12.687 1.00 84.56 88 TYR A C 1
ATOM 699 O O . TYR A 1 88 ? 12.211 4.247 -13.558 1.00 84.56 88 TYR A O 1
ATOM 707 N N . SER A 1 89 ? 11.902 2.763 -11.899 1.00 90.12 89 SER A N 1
ATOM 708 C CA . SER A 1 89 ? 13.224 2.139 -11.997 1.00 90.12 89 SER A CA 1
ATOM 709 C C . SER A 1 89 ? 13.460 1.522 -13.377 1.00 90.12 89 SER A C 1
ATOM 711 O O . SER A 1 89 ? 14.519 1.725 -13.972 1.00 90.12 89 SER A O 1
ATOM 713 N N . TYR A 1 90 ? 12.460 0.832 -13.927 1.00 87.25 90 TYR A N 1
ATOM 714 C CA . TYR A 1 90 ? 12.529 0.292 -15.281 1.00 87.25 90 TYR A CA 1
ATOM 715 C C . TYR A 1 90 ? 12.695 1.403 -16.326 1.00 87.25 90 TYR A C 1
ATOM 717 O O . TYR A 1 90 ? 13.574 1.318 -17.185 1.00 87.25 90 TYR A O 1
ATOM 725 N N . TYR A 1 91 ? 11.911 2.481 -16.218 1.00 87.75 91 TYR A N 1
ATOM 726 C CA . TYR A 1 91 ? 12.040 3.637 -17.105 1.00 87.75 91 TYR A CA 1
ATOM 727 C C . TYR A 1 91 ? 13.418 4.296 -17.009 1.00 87.75 91 TYR A C 1
ATOM 729 O O . TYR A 1 91 ? 14.009 4.601 -18.042 1.00 87.75 91 TYR A O 1
ATOM 737 N N . THR A 1 92 ? 13.963 4.494 -15.806 1.00 89.50 92 THR A N 1
ATOM 738 C CA . THR A 1 92 ? 15.285 5.115 -15.642 1.00 89.50 92 THR A CA 1
ATOM 739 C C . THR A 1 92 ? 16.393 4.261 -16.248 1.00 89.50 92 THR A C 1
ATOM 741 O O . THR A 1 92 ? 17.240 4.802 -16.952 1.00 89.50 92 THR A O 1
ATOM 744 N N . ILE A 1 93 ? 16.343 2.935 -16.061 1.00 91.00 93 ILE A N 1
ATOM 745 C CA . ILE A 1 93 ? 17.312 2.007 -16.663 1.00 91.00 93 ILE A CA 1
ATOM 746 C C . ILE A 1 93 ? 17.210 2.055 -18.189 1.00 91.00 93 ILE A C 1
ATOM 748 O O . ILE A 1 93 ? 18.224 2.145 -18.874 1.00 91.00 93 ILE A O 1
ATOM 752 N N . LEU A 1 94 ? 15.995 2.039 -18.741 1.00 87.25 94 LEU A N 1
ATOM 753 C CA . LEU A 1 94 ? 15.794 2.112 -20.187 1.00 87.25 94 LEU A CA 1
ATOM 754 C C . LEU A 1 94 ? 16.359 3.415 -20.772 1.00 87.25 94 LEU A C 1
ATOM 756 O O . LEU A 1 94 ? 17.036 3.392 -21.799 1.00 87.25 94 LEU A O 1
ATOM 760 N N . MET A 1 95 ? 16.113 4.545 -20.109 1.00 84.50 95 MET A N 1
ATOM 761 C CA . MET A 1 95 ? 16.630 5.851 -20.525 1.00 84.50 95 MET A CA 1
ATOM 762 C C . MET A 1 95 ? 18.157 5.910 -20.441 1.00 84.50 95 MET A C 1
ATOM 764 O O . MET A 1 95 ? 18.796 6.435 -21.350 1.00 84.50 95 MET A O 1
ATOM 768 N N . GLU A 1 96 ? 18.753 5.334 -19.399 1.00 87.31 96 GLU A N 1
ATOM 769 C CA . GLU A 1 96 ? 20.205 5.246 -19.244 1.00 87.31 96 GLU A CA 1
ATOM 770 C C . GLU A 1 96 ? 20.844 4.341 -20.303 1.00 87.31 96 GLU A C 1
ATOM 772 O O . GLU A 1 96 ? 21.852 4.708 -20.907 1.00 87.31 96 GLU A O 1
ATOM 777 N N . VAL A 1 97 ? 20.231 3.198 -20.612 1.00 85.69 97 VAL A N 1
ATOM 778 C CA . VAL A 1 97 ? 20.676 2.315 -21.699 1.00 85.69 97 VAL A CA 1
ATOM 779 C C . VAL A 1 97 ? 20.582 3.035 -23.045 1.00 85.69 97 VAL A C 1
ATOM 781 O O . VAL A 1 97 ? 21.515 2.980 -23.843 1.00 85.69 97 VAL A O 1
ATOM 784 N N . MET A 1 98 ? 19.502 3.764 -23.323 1.00 77.12 98 MET A N 1
ATOM 785 C CA . MET A 1 98 ? 19.412 4.562 -24.552 1.00 77.12 98 MET A CA 1
ATOM 786 C C . MET A 1 98 ? 20.469 5.674 -24.593 1.00 77.12 98 MET A C 1
ATOM 788 O O . MET A 1 98 ? 21.112 5.868 -25.625 1.00 77.12 98 MET A O 1
ATOM 792 N N . ASN A 1 99 ? 20.700 6.359 -23.473 1.00 78.31 99 ASN A N 1
ATOM 793 C CA . ASN A 1 99 ? 21.696 7.421 -23.375 1.00 78.31 99 ASN A CA 1
ATOM 794 C C . ASN A 1 99 ? 23.129 6.891 -23.546 1.00 78.31 99 ASN A C 1
ATOM 796 O O . ASN A 1 99 ? 23.910 7.478 -24.285 1.00 78.31 99 ASN A O 1
ATOM 800 N N . THR A 1 100 ? 23.471 5.753 -22.940 1.00 68.12 100 THR A N 1
ATOM 801 C CA . THR A 1 100 ? 24.780 5.091 -23.105 1.00 68.12 100 THR A CA 1
ATOM 802 C C . THR A 1 100 ? 24.982 4.541 -24.515 1.00 68.12 100 THR A C 1
ATOM 804 O O . THR A 1 100 ? 26.092 4.608 -25.030 1.00 68.12 100 THR A O 1
ATOM 807 N N . ASN A 1 101 ? 23.931 4.081 -25.202 1.00 60.28 101 ASN A N 1
ATOM 808 C CA . ASN A 1 101 ? 24.017 3.720 -26.622 1.00 60.28 101 ASN A CA 1
ATOM 809 C C . ASN A 1 101 ? 24.272 4.944 -27.527 1.00 60.28 101 ASN A C 1
ATOM 811 O O . ASN A 1 101 ? 24.975 4.828 -28.534 1.00 60.28 101 ASN A O 1
ATOM 815 N N . VAL A 1 102 ? 23.751 6.123 -27.170 1.00 59.78 102 VAL A N 1
ATOM 816 C CA . VAL A 1 102 ? 24.050 7.395 -27.855 1.00 59.78 102 VAL A CA 1
ATOM 817 C C . VAL A 1 102 ? 25.458 7.897 -27.509 1.00 59.78 102 VAL A C 1
ATOM 819 O O . VAL A 1 102 ? 26.199 8.274 -28.415 1.00 59.78 102 VAL A O 1
ATOM 822 N N . PHE A 1 103 ? 25.877 7.831 -26.243 1.00 56.28 103 PHE A N 1
ATOM 823 C CA . PHE A 1 103 ? 27.226 8.200 -25.793 1.00 56.28 103 PHE A CA 1
ATOM 824 C C . PHE A 1 103 ? 28.308 7.287 -26.378 1.00 56.28 103 PHE A C 1
ATOM 826 O O . PHE A 1 103 ? 29.286 7.780 -26.926 1.00 56.28 103 PHE A O 1
ATOM 833 N N . GLY A 1 104 ? 28.091 5.970 -26.387 1.00 57.72 104 GLY A N 1
ATOM 834 C CA . GLY A 1 104 ? 28.982 5.004 -27.032 1.00 57.72 104 GLY A CA 1
ATOM 835 C C . GLY A 1 104 ? 29.029 5.155 -28.557 1.00 57.72 104 GLY A C 1
ATOM 836 O O . GLY A 1 104 ? 30.019 4.784 -29.19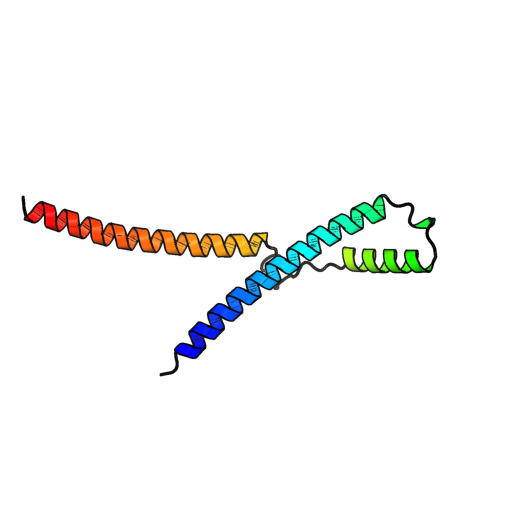0 1.00 57.72 104 GLY A O 1
ATOM 837 N N . LYS A 1 105 ? 27.993 5.745 -29.172 1.00 57.56 105 LYS A N 1
ATOM 838 C CA . LYS A 1 105 ? 28.017 6.155 -30.584 1.00 57.56 105 LYS A CA 1
ATOM 839 C C . LYS A 1 105 ? 28.762 7.480 -30.788 1.00 57.56 105 LYS A C 1
ATOM 841 O O . LYS A 1 105 ? 29.464 7.607 -31.787 1.00 57.56 105 LYS A O 1
ATOM 846 N N . MET A 1 106 ? 28.685 8.423 -29.845 1.00 53.53 106 MET A N 1
ATOM 847 C CA . MET A 1 106 ? 29.466 9.666 -29.875 1.00 53.53 106 MET A CA 1
ATOM 848 C C . MET A 1 106 ? 30.959 9.448 -29.590 1.00 53.53 106 MET A C 1
ATOM 850 O O . MET A 1 106 ? 31.767 10.049 -30.288 1.00 53.53 106 MET A O 1
ATOM 854 N N . GLU A 1 107 ? 31.349 8.551 -28.676 1.00 56.31 107 GLU A N 1
ATOM 855 C CA . GLU A 1 107 ? 32.761 8.168 -28.469 1.00 56.31 107 GLU A CA 1
ATOM 856 C C . GLU A 1 107 ? 33.358 7.498 -29.712 1.00 56.31 107 GLU A C 1
ATOM 858 O O . GLU A 1 107 ? 34.468 7.830 -30.124 1.00 56.31 107 GLU A O 1
ATOM 863 N N . LYS A 1 108 ? 32.604 6.608 -30.377 1.00 56.50 108 LYS A N 1
ATOM 864 C CA . LYS A 1 108 ? 33.042 6.005 -31.649 1.00 56.50 108 LYS A CA 1
ATOM 865 C C . LYS A 1 108 ? 33.175 7.035 -32.773 1.00 56.50 108 LYS A C 1
ATOM 867 O O . LYS A 1 108 ? 34.108 6.935 -33.568 1.00 56.50 108 LYS A O 1
ATOM 872 N N . CYS A 1 109 ? 32.286 8.031 -32.835 1.00 50.31 109 CYS A N 1
ATOM 873 C CA . CYS A 1 109 ? 32.445 9.156 -33.756 1.00 50.31 109 CYS A CA 1
ATOM 874 C C . CYS A 1 109 ? 33.678 9.999 -33.393 1.00 50.31 109 CYS A C 1
ATOM 876 O O . CYS A 1 109 ? 34.498 10.255 -34.264 1.00 50.31 109 CYS A O 1
ATOM 878 N N . PHE A 1 110 ? 33.872 10.370 -32.125 1.00 47.28 110 PHE A N 1
ATOM 879 C CA . PHE A 1 110 ? 35.004 11.197 -31.689 1.00 47.28 110 PHE A CA 1
ATOM 880 C C . PHE A 1 110 ? 36.362 10.522 -31.947 1.00 47.28 110 PHE A C 1
ATOM 882 O O . PHE A 1 110 ? 37.285 11.175 -32.419 1.00 47.28 110 PHE A O 1
ATOM 889 N N . SER A 1 111 ? 36.460 9.201 -31.763 1.00 54.59 111 SER A N 1
ATOM 890 C CA . SER A 1 111 ? 37.682 8.433 -32.043 1.00 54.59 111 SER A CA 1
ATOM 891 C C . SER A 1 111 ? 37.948 8.165 -33.536 1.00 54.59 111 SER A C 1
ATOM 893 O O . SER A 1 111 ? 39.000 7.630 -33.862 1.00 54.59 111 SER A O 1
ATOM 895 N N . THR A 1 112 ? 37.008 8.495 -34.431 1.00 53.34 112 THR A N 1
ATOM 896 C CA . THR A 1 112 ? 37.188 8.419 -35.899 1.00 53.34 112 THR A CA 1
ATOM 897 C C . THR A 1 112 ? 37.552 9.788 -36.501 1.00 53.34 112 THR A C 1
ATOM 899 O O . THR A 1 112 ? 37.998 9.862 -37.643 1.00 53.34 112 THR A O 1
ATOM 902 N N . TYR A 1 113 ? 37.365 10.876 -35.741 1.00 46.59 113 TYR A N 1
ATOM 903 C CA . TYR A 1 113 ? 37.712 12.251 -36.130 1.00 46.59 113 TYR A CA 1
ATOM 904 C C . TYR A 1 113 ? 38.977 12.794 -35.426 1.00 46.59 113 TYR A C 1
ATOM 906 O O . TYR A 1 113 ? 39.322 13.958 -35.633 1.00 46.59 113 TYR A O 1
ATOM 914 N N . SER A 1 114 ? 39.670 11.965 -34.635 1.00 41.38 114 SER A N 1
ATOM 915 C CA . SER A 1 114 ? 41.041 12.182 -34.142 1.00 41.38 114 SER A CA 1
ATOM 916 C C . SER A 1 114 ? 41.992 11.191 -34.797 1.00 41.38 114 SER A C 1
ATOM 918 O O . SER A 1 114 ? 43.196 11.527 -34.823 1.00 41.38 114 SER A O 1
#

Sequence (114 aa):
ENWIPGYGVATVLFGEMLFYCLVGTKTTITNERLCYIIGQSNWYTYDIHSQKIVLLLLHSCMNARELWIGPLAPLSVFTGTQIIKSIYSYYTILMEVMNTNVFGKMEKCFSTYS

Foldseek 3Di:
DPCPVVVVVVVVVLVVLLVVQVVLQVVLVVLVVLVVVLVPDPLVVDDPVVVVVSVVSPVCSVVSPQCDPDPPDGSHVVVSVVVVVVVVVVVVVVVVVVVVVVVVVVVVVVVVVD

Secondary structure (DSSP, 8-state):
---HHHHHHHHHHHHHHHHHHHHHHHHHHHHHHHHHHHHHS-GGGS-HHHHHHHHHHHHHHHT----B-TTS-B--HHHHHHHHHHHHHHHHHHHHHHHHHHHHHHHHHHTT--